Protein AF-A0A7S2AEY4-F1 (afdb_monomer_lite)

Organism: NCBI:txid327968

Radius of gyration: 19.95 Å; chains: 1; bounding box: 55×38×43 Å

Secondary structure (DSSP, 8-state):
------PPPGGGGGG-TT----------EEEEEGGGTSEEEEPEE-SSSTT-EE---PPPTTSEEEEEEEETT-GGGEEE-SSTTB--TTPPPEEEES--TT--EEEE----

pLDDT: mean 87.14, std 14.99, range [47.28, 98.44]

Foldseek 3Di:
DDDDDDDDPPVVVPPDPPPPPPPVPQKWKWKAKVQVVRATDTWDDPDPPRDDTDDDDFQDPVQKMWIWMAINRDLQQIWAFPDAADADPPGDIDGRGNPCVNGTHMDGHDGD

Structure (mmCIF, N/CA/C/O backbone):
data_AF-A0A7S2AEY4-F1
#
_entry.id   AF-A0A7S2AEY4-F1
#
loop_
_atom_site.group_PDB
_atom_site.id
_atom_site.type_symbol
_atom_site.label_atom_id
_atom_site.label_alt_id
_atom_site.label_comp_id
_atom_site.label_asym_id
_atom_site.label_entity_id
_atom_site.label_seq_id
_atom_site.pdbx_PDB_ins_code
_atom_site.Cartn_x
_atom_site.Cartn_y
_atom_site.Cartn_z
_atom_site.occupancy
_atom_site.B_iso_or_equiv
_atom_site.auth_seq_id
_atom_site.auth_comp_id
_atom_site.auth_asym_id
_atom_site.auth_atom_id
_atom_site.pdbx_PDB_model_num
ATOM 1 N N . LYS A 1 1 ? -34.995 -26.195 7.975 1.00 47.28 1 LYS A N 1
ATOM 2 C CA . LYS A 1 1 ? -34.708 -25.275 9.106 1.00 47.28 1 LYS A CA 1
ATOM 3 C C . LYS A 1 1 ? -35.089 -23.868 8.669 1.00 47.28 1 LYS A C 1
ATOM 5 O O . LYS A 1 1 ? -34.615 -23.448 7.625 1.00 47.28 1 LYS A O 1
ATOM 10 N N . LYS A 1 2 ? -35.985 -23.193 9.393 1.00 58.78 2 LYS A N 1
ATOM 11 C CA . LYS A 1 2 ? -36.442 -21.831 9.084 1.00 58.78 2 LYS A CA 1
ATOM 12 C C . LYS A 1 2 ? -35.867 -20.916 10.160 1.00 58.78 2 LYS A C 1
ATOM 14 O O . LYS A 1 2 ? -36.142 -21.141 11.332 1.00 58.78 2 LYS A O 1
ATOM 19 N N . VAL A 1 3 ? -35.019 -19.970 9.772 1.00 74.00 3 VAL A N 1
ATOM 20 C CA . VAL A 1 3 ? -34.509 -18.939 10.683 1.00 74.00 3 VAL A CA 1
ATOM 21 C C . VAL A 1 3 ? -35.460 -17.753 10.583 1.00 74.00 3 VAL A C 1
ATOM 23 O O . VAL A 1 3 ? -35.776 -17.311 9.480 1.00 74.00 3 VAL A O 1
ATOM 26 N N . SER A 1 4 ? -35.950 -17.275 11.721 1.00 75.69 4 SER A N 1
ATOM 27 C CA . SER A 1 4 ? -36.770 -16.070 11.818 1.00 75.69 4 SER A CA 1
ATOM 28 C C . SER A 1 4 ? -36.120 -15.116 12.799 1.00 75.69 4 SER A C 1
ATOM 30 O O . SER A 1 4 ? -35.805 -15.503 13.922 1.00 75.69 4 SER A O 1
ATOM 32 N N . TRP A 1 5 ? -35.956 -13.875 12.368 1.00 80.81 5 TRP A N 1
ATOM 33 C CA . TRP A 1 5 ? -35.456 -12.790 13.195 1.00 80.81 5 TRP A CA 1
ATOM 34 C C . TRP A 1 5 ? -36.641 -11.939 13.650 1.00 80.81 5 TRP A C 1
ATOM 36 O O . TRP A 1 5 ? -37.569 -11.711 12.872 1.00 80.81 5 TRP A O 1
ATOM 46 N N . ARG A 1 6 ? -36.614 -11.474 14.900 1.00 80.88 6 ARG A N 1
ATOM 47 C CA . ARG A 1 6 ? -37.535 -10.455 15.415 1.00 80.88 6 ARG A CA 1
ATOM 48 C C . ARG A 1 6 ? -36.728 -9.388 16.160 1.00 80.88 6 ARG A C 1
ATOM 50 O O . ARG A 1 6 ? -35.723 -9.754 16.771 1.00 80.88 6 ARG A O 1
ATOM 57 N N . PRO A 1 7 ? -37.141 -8.112 16.126 1.00 74.12 7 PRO A N 1
ATOM 58 C CA . PRO A 1 7 ? -36.556 -7.087 16.980 1.00 74.12 7 PRO A CA 1
ATOM 59 C C . PRO A 1 7 ? -36.708 -7.490 18.446 1.00 74.12 7 PRO A C 1
ATOM 61 O O . PRO A 1 7 ? -37.776 -7.958 18.851 1.00 74.12 7 PRO A O 1
ATOM 64 N N . LEU A 1 8 ? -35.640 -7.340 19.221 1.00 74.88 8 LEU A N 1
ATOM 65 C CA . LEU A 1 8 ? -35.688 -7.590 20.653 1.00 74.88 8 LEU A CA 1
ATOM 66 C C . LEU A 1 8 ? -36.403 -6.408 21.343 1.00 74.88 8 LEU A C 1
ATOM 68 O O . LEU A 1 8 ? -36.080 -5.262 21.012 1.00 74.88 8 LEU A O 1
ATOM 72 N N . PRO A 1 9 ? -37.372 -6.639 22.248 1.00 77.25 9 PRO A N 1
ATOM 73 C CA . PRO A 1 9 ? -37.984 -5.568 23.033 1.00 77.25 9 PRO A CA 1
ATOM 74 C C . PRO A 1 9 ? -36.923 -4.807 23.831 1.00 77.25 9 PRO A C 1
ATOM 76 O O . PRO A 1 9 ? -36.021 -5.429 24.386 1.00 77.25 9 PRO A O 1
ATOM 79 N N . ALA A 1 10 ? -37.040 -3.478 23.899 1.00 65.50 10 ALA A N 1
ATOM 80 C CA . ALA A 1 10 ? -36.062 -2.607 24.560 1.00 65.50 10 ALA A CA 1
ATOM 81 C C . ALA A 1 10 ? -35.803 -2.994 26.030 1.00 65.50 10 ALA A C 1
ATOM 83 O O . ALA A 1 10 ? -34.679 -2.874 26.509 1.00 65.50 10 ALA A O 1
ATOM 84 N N . ASP A 1 11 ? -36.823 -3.530 26.697 1.00 67.38 11 ASP A N 1
ATOM 85 C CA . ASP A 1 11 ? -36.796 -3.881 28.118 1.00 67.38 11 ASP A CA 1
ATOM 86 C C . ASP A 1 11 ? -36.069 -5.213 28.397 1.00 67.38 11 ASP A C 1
ATOM 88 O O . ASP A 1 11 ? -35.735 -5.509 29.539 1.00 67.38 11 ASP A O 1
ATOM 92 N N . GLU A 1 12 ? -35.788 -6.012 27.359 1.00 61.97 12 GLU A N 1
ATOM 93 C CA . GLU A 1 12 ? -34.982 -7.241 27.450 1.00 61.97 12 GLU A CA 1
ATOM 94 C C . GLU A 1 12 ? -33.495 -6.981 27.133 1.00 61.97 12 GLU A C 1
ATOM 96 O O . GLU A 1 12 ? -32.673 -7.885 27.235 1.00 61.97 12 GLU A O 1
ATOM 101 N N . VAL A 1 13 ? -33.119 -5.755 26.742 1.00 56.69 13 VAL A N 1
ATOM 102 C CA . VAL A 1 13 ? -31.764 -5.422 26.252 1.00 56.69 13 VAL A CA 1
ATOM 103 C C . VAL A 1 13 ? -30.735 -5.306 27.385 1.00 56.69 13 VAL A C 1
ATOM 105 O O . VAL A 1 13 ? -29.537 -5.458 27.138 1.00 56.69 13 VAL A O 1
ATOM 108 N N . ASP A 1 14 ? -31.169 -5.047 28.619 1.00 58.28 14 ASP A N 1
ATOM 109 C CA . ASP A 1 14 ? -30.261 -4.771 29.740 1.00 58.28 14 ASP A CA 1
ATOM 110 C C . ASP A 1 14 ? -29.742 -6.023 30.470 1.00 58.28 14 ASP A C 1
ATOM 112 O O . ASP A 1 14 ? -28.782 -5.908 31.228 1.00 58.28 14 ASP A O 1
ATOM 116 N N . ASP A 1 15 ? -30.290 -7.214 30.196 1.00 59.28 15 ASP A N 1
ATOM 117 C CA . ASP A 1 15 ? -29.902 -8.476 30.859 1.00 59.28 15 ASP A CA 1
ATOM 118 C C . ASP A 1 15 ? -28.944 -9.344 30.013 1.00 59.28 15 ASP A C 1
ATOM 120 O O . ASP A 1 15 ? -28.738 -10.528 30.277 1.00 59.28 15 ASP A O 1
ATOM 124 N N . PHE A 1 16 ? -28.337 -8.765 28.967 1.00 58.44 16 PHE A N 1
ATOM 125 C CA . PHE A 1 16 ? -27.293 -9.428 28.182 1.00 58.44 16 PHE A CA 1
ATOM 126 C C . PHE A 1 16 ? -25.909 -9.130 28.781 1.00 58.44 16 PHE A C 1
ATOM 128 O O . PHE A 1 16 ? -25.386 -8.030 28.572 1.00 58.44 16 PHE A O 1
ATOM 135 N N . PRO A 1 17 ? -25.261 -10.097 29.465 1.00 55.25 17 PRO A N 1
ATOM 136 C CA . PRO A 1 17 ? -23.903 -9.922 29.992 1.00 55.25 17 PRO A CA 1
ATOM 137 C C . PRO A 1 17 ? -22.868 -9.699 28.877 1.00 55.25 17 PRO A C 1
ATOM 139 O O . PRO A 1 17 ? -21.825 -9.101 29.120 1.00 55.25 17 PRO A O 1
ATOM 142 N N . ASP A 1 18 ? -23.205 -10.098 27.646 1.00 53.66 18 ASP A N 1
ATOM 143 C CA . ASP A 1 18 ? -22.430 -9.880 26.425 1.00 53.66 18 ASP A CA 1
ATOM 144 C C . ASP A 1 18 ? -22.943 -8.676 25.624 1.00 53.66 18 ASP A C 1
ATOM 146 O O . ASP A 1 18 ? -22.944 -8.684 24.387 1.00 53.66 18 ASP A O 1
ATOM 150 N N . ARG A 1 19 ? -23.329 -7.577 26.290 1.00 52.91 19 ARG A N 1
ATOM 151 C CA . ARG A 1 19 ? -23.044 -6.277 25.677 1.00 52.91 19 ARG A CA 1
ATOM 152 C C . ARG A 1 19 ? -21.534 -6.274 25.484 1.00 52.91 19 ARG A C 1
ATOM 154 O O . ARG A 1 19 ? -20.791 -5.900 26.386 1.00 52.91 19 ARG A O 1
ATOM 161 N N . ILE A 1 20 ? -21.087 -6.712 24.303 1.00 56.50 20 ILE A N 1
ATOM 162 C CA . ILE A 1 20 ? -19.822 -6.288 23.733 1.00 56.50 20 ILE A CA 1
ATOM 163 C C . ILE A 1 20 ? -19.955 -4.777 23.807 1.00 56.50 20 ILE A C 1
ATOM 165 O O . ILE A 1 20 ? -20.623 -4.162 22.972 1.00 56.50 20 ILE A O 1
ATOM 169 N N . GLN A 1 21 ? -19.427 -4.181 24.885 1.00 52.62 21 GLN A N 1
ATOM 170 C CA . GLN A 1 21 ? -19.043 -2.789 24.877 1.00 52.62 21 GLN A CA 1
ATOM 171 C C . GLN A 1 21 ? -18.344 -2.691 23.546 1.00 52.62 21 GLN A C 1
ATOM 173 O O . GLN A 1 21 ? -17.389 -3.439 23.323 1.00 52.62 21 GLN A O 1
ATOM 178 N N . ALA A 1 22 ? -18.903 -1.906 22.629 1.00 51.75 22 ALA A N 1
ATOM 179 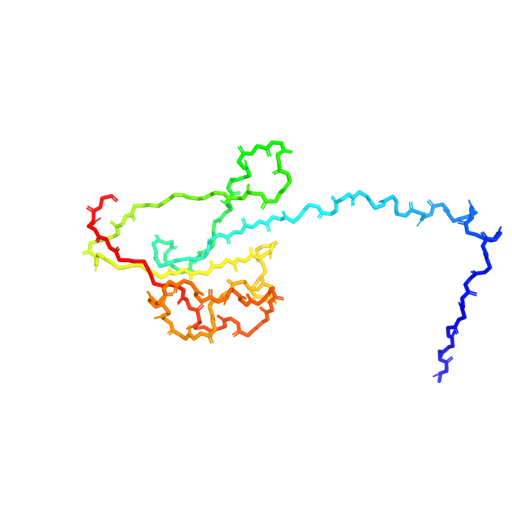C CA . ALA A 1 22 ? -18.223 -1.571 21.404 1.00 51.75 22 ALA A CA 1
ATOM 180 C C . ALA A 1 22 ? -16.994 -0.774 21.848 1.00 51.75 22 ALA A C 1
ATOM 182 O O . ALA A 1 22 ? -16.967 0.451 21.781 1.00 51.75 22 ALA A O 1
ATOM 183 N N . SER A 1 23 ? -16.004 -1.478 22.406 1.00 55.84 23 SER A N 1
ATOM 184 C CA . SER A 1 23 ? -14.627 -1.088 22.371 1.00 55.84 23 SER A CA 1
ATOM 185 C C . SER A 1 23 ? -14.443 -0.738 20.917 1.00 55.84 23 SER A C 1
ATOM 187 O O . SER A 1 23 ? -14.828 -1.489 20.017 1.00 55.84 23 SER A O 1
ATOM 189 N N . GLU A 1 24 ? -14.054 0.503 20.685 1.00 62.16 24 GLU A N 1
ATOM 190 C CA . GLU A 1 24 ? -13.849 0.968 19.332 1.00 62.16 24 GLU A CA 1
ATOM 191 C C . GLU A 1 24 ? -12.843 0.005 18.711 1.00 62.16 24 GLU A C 1
ATOM 193 O O . GLU A 1 24 ? -11.686 -0.040 19.131 1.00 62.16 24 GLU A O 1
ATOM 198 N N . PHE A 1 25 ? -13.319 -0.851 17.805 1.00 71.12 25 PHE A N 1
ATO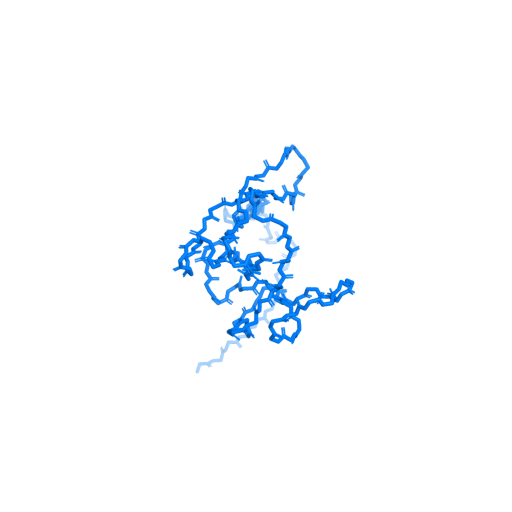M 199 C CA . PHE A 1 25 ? -12.484 -1.859 17.182 1.00 71.12 25 PHE A CA 1
ATOM 200 C C . PHE A 1 25 ? -11.440 -1.105 16.363 1.00 71.12 25 PHE A C 1
ATOM 202 O O . PHE A 1 25 ? -11.726 -0.553 15.300 1.00 71.12 25 PHE A O 1
ATOM 209 N N . ALA A 1 26 ? -10.239 -1.002 16.923 1.00 81.56 26 ALA A N 1
ATOM 210 C CA . ALA A 1 26 ? -9.119 -0.347 16.286 1.00 81.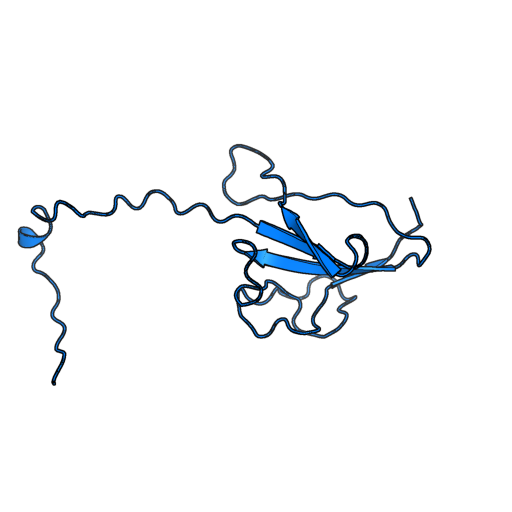56 26 ALA A CA 1
ATOM 211 C C . ALA A 1 26 ? -8.484 -1.344 15.320 1.00 81.56 26 ALA A C 1
ATOM 213 O O . ALA A 1 26 ? -7.902 -2.343 15.736 1.00 81.56 26 ALA A O 1
ATOM 214 N N . HIS A 1 27 ? -8.612 -1.064 14.028 1.00 90.12 27 HIS A N 1
ATOM 215 C CA . HIS A 1 27 ? -7.934 -1.836 12.997 1.00 90.12 27 HIS A CA 1
ATOM 216 C C . HIS A 1 27 ? -6.447 -1.483 12.939 1.00 90.12 27 HIS A C 1
ATOM 218 O O . HIS A 1 27 ? -6.051 -0.344 13.214 1.00 90.12 27 HIS A O 1
ATOM 224 N N . SER A 1 28 ? -5.615 -2.434 12.526 1.00 93.06 28 SER A N 1
ATOM 225 C CA . SER A 1 28 ? -4.259 -2.122 12.080 1.00 93.06 28 SER A CA 1
ATOM 226 C C . SER A 1 28 ? -4.260 -1.872 10.574 1.00 93.06 28 SER A C 1
ATOM 228 O O . SER A 1 28 ? -5.083 -2.402 9.828 1.00 93.06 28 SER A O 1
ATOM 230 N N . TYR A 1 29 ? -3.340 -1.034 10.109 1.00 96.56 29 TYR A N 1
ATOM 231 C CA . TYR A 1 29 ? -3.132 -0.813 8.683 1.00 96.56 29 TYR A CA 1
ATOM 232 C C . TYR A 1 29 ? -1.687 -1.107 8.343 1.00 96.56 29 TYR A C 1
ATOM 234 O O . TYR A 1 29 ? -0.771 -0.729 9.072 1.00 96.56 29 TYR A O 1
ATOM 242 N N . HIS A 1 30 ? -1.502 -1.814 7.239 1.00 98.25 30 HIS A N 1
ATOM 243 C CA . HIS A 1 30 ? -0.208 -2.214 6.727 1.00 98.25 30 HIS A CA 1
ATOM 244 C C . HIS A 1 30 ? -0.020 -1.635 5.328 1.00 98.25 30 HIS A C 1
ATOM 246 O O . HIS A 1 30 ? -0.969 -1.548 4.547 1.00 98.25 30 HIS A O 1
ATOM 252 N N . VAL A 1 31 ? 1.212 -1.262 4.994 1.00 98.31 31 VAL A N 1
ATOM 253 C CA . VAL A 1 31 ? 1.590 -0.908 3.625 1.00 98.31 31 VAL A CA 1
ATOM 254 C C . VAL A 1 31 ? 2.177 -2.133 2.945 1.00 98.31 31 VAL A C 1
ATOM 256 O O . VAL A 1 31 ? 3.060 -2.778 3.496 1.00 98.31 31 VAL A O 1
ATOM 259 N N . TYR A 1 32 ? 1.680 -2.456 1.757 1.00 98.25 32 TYR A N 1
ATOM 260 C CA . TYR A 1 32 ? 2.213 -3.493 0.882 1.00 98.25 32 TYR A CA 1
ATOM 261 C C . TYR A 1 32 ? 2.849 -2.812 -0.322 1.00 98.25 32 TYR A C 1
ATOM 263 O O . TYR A 1 32 ? 2.172 -2.034 -0.997 1.00 98.25 32 TYR A O 1
ATOM 271 N N . GLY A 1 33 ? 4.118 -3.089 -0.618 1.00 97.56 33 GLY A N 1
ATOM 272 C CA . GLY A 1 33 ? 4.813 -2.365 -1.681 1.00 97.56 33 GLY A CA 1
ATOM 273 C C . GLY A 1 33 ? 6.023 -3.073 -2.274 1.00 97.56 33 GLY A C 1
ATOM 274 O O . GLY A 1 33 ? 6.553 -4.037 -1.717 1.00 97.56 33 GLY A O 1
ATOM 275 N N . SER A 1 34 ? 6.470 -2.581 -3.428 1.00 97.38 34 SER A N 1
ATOM 276 C CA . SER A 1 34 ? 7.609 -3.148 -4.162 1.00 97.38 34 SER A CA 1
ATOM 277 C C . SER A 1 34 ? 8.940 -3.001 -3.420 1.00 97.38 34 SER A C 1
ATOM 279 O O . SER A 1 34 ? 9.748 -3.929 -3.468 1.00 97.38 34 SER A O 1
ATOM 281 N N . TRP A 1 35 ? 9.135 -1.933 -2.637 1.00 96.19 35 TRP A N 1
ATOM 282 C CA . TRP A 1 35 ? 10.337 -1.748 -1.805 1.00 96.19 35 TRP A CA 1
ATOM 283 C C . TRP A 1 35 ? 10.451 -2.767 -0.661 1.00 96.19 35 TRP A C 1
ATOM 285 O O . TRP A 1 35 ? 11.530 -2.958 -0.107 1.00 96.19 35 TRP A O 1
AT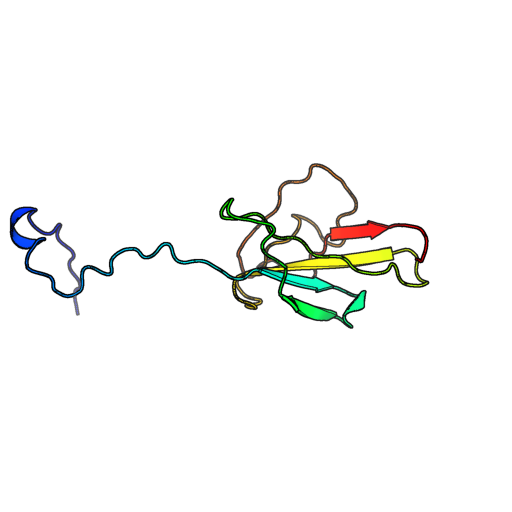OM 295 N N . LEU A 1 36 ? 9.355 -3.457 -0.330 1.00 95.12 36 LEU A N 1
ATOM 296 C CA . LEU A 1 36 ? 9.320 -4.552 0.644 1.00 95.12 36 LEU A CA 1
ATOM 297 C C . LEU A 1 36 ? 9.469 -5.927 -0.020 1.00 95.12 36 LEU A C 1
ATOM 299 O O . LEU A 1 36 ? 9.312 -6.954 0.640 1.00 95.12 36 LEU A O 1
ATOM 303 N N . GLY A 1 37 ? 9.744 -5.968 -1.328 1.00 95.94 37 GLY A N 1
ATOM 304 C CA . GLY A 1 37 ? 9.729 -7.202 -2.105 1.00 95.94 37 GLY A CA 1
ATOM 305 C C . GLY A 1 37 ? 8.333 -7.815 -2.171 1.00 95.94 37 GLY A C 1
ATOM 306 O O . GLY A 1 37 ? 8.211 -9.029 -2.036 1.00 95.94 37 GLY A O 1
ATOM 307 N N . TYR A 1 38 ? 7.298 -6.978 -2.334 1.00 96.06 38 TYR A N 1
ATOM 308 C CA . TYR A 1 38 ? 5.894 -7.405 -2.371 1.00 96.06 38 TYR A CA 1
ATOM 309 C C . TYR A 1 38 ? 5.455 -8.114 -1.079 1.00 96.06 38 TYR A C 1
ATOM 311 O O . TYR A 1 38 ? 4.770 -9.131 -1.095 1.00 96.06 38 TYR A O 1
ATOM 319 N N . ARG A 1 39 ? 5.874 -7.553 0.059 1.00 96.69 39 ARG A N 1
ATOM 320 C CA . ARG A 1 39 ? 5.409 -7.908 1.406 1.00 96.69 39 ARG A CA 1
ATOM 321 C C . ARG A 1 39 ? 4.751 -6.702 2.065 1.00 96.69 39 ARG A C 1
ATOM 323 O O . ARG A 1 39 ? 4.825 -5.589 1.539 1.00 96.69 39 ARG A O 1
ATOM 330 N N . SER A 1 40 ? 4.115 -6.931 3.208 1.00 97.19 40 SER A N 1
ATOM 331 C CA . SER A 1 40 ? 3.461 -5.903 4.009 1.00 97.19 40 SER A CA 1
ATOM 332 C C . SER A 1 40 ? 4.222 -5.583 5.299 1.00 97.19 40 SER A C 1
ATOM 334 O O . SER A 1 40 ? 4.806 -6.464 5.928 1.00 97.19 40 SER A O 1
ATOM 336 N N . GLU A 1 41 ? 4.170 -4.322 5.722 1.00 97.94 41 GLU A N 1
ATOM 337 C CA . GLU A 1 41 ? 4.697 -3.849 7.009 1.00 97.94 41 GLU A CA 1
ATOM 338 C C . GLU A 1 41 ? 3.673 -2.955 7.726 1.00 97.94 41 GLU A C 1
ATOM 340 O O . GLU A 1 41 ? 2.920 -2.237 7.060 1.00 97.94 41 GLU A O 1
ATOM 345 N N . PRO A 1 42 ? 3.620 -2.982 9.071 1.00 97.44 42 PRO A N 1
ATOM 346 C CA . PRO A 1 42 ? 2.674 -2.182 9.842 1.00 97.44 42 PRO A CA 1
ATOM 347 C C . PRO A 1 42 ? 2.944 -0.678 9.690 1.00 97.44 42 PRO A C 1
ATOM 349 O O . PRO A 1 42 ? 4.088 -0.226 9.704 1.00 97.44 42 PRO A O 1
ATOM 352 N N . MET A 1 43 ? 1.878 0.113 9.580 1.00 96.88 43 MET A N 1
ATOM 353 C CA . MET A 1 43 ? 1.943 1.575 9.564 1.00 96.88 43 MET A CA 1
ATOM 354 C C . MET A 1 43 ? 1.873 2.143 10.985 1.00 96.88 43 MET A C 1
ATOM 356 O O . MET A 1 43 ? 1.210 1.599 11.867 1.00 96.88 43 MET A O 1
ATOM 360 N N . GLN A 1 44 ? 2.518 3.286 11.200 1.00 94.62 44 GLN A N 1
ATOM 361 C CA . GLN A 1 44 ? 2.528 3.984 12.479 1.00 94.62 44 GLN A CA 1
ATOM 362 C C . GLN A 1 44 ? 1.269 4.846 12.639 1.00 94.62 44 GLN A C 1
ATOM 364 O O . GLN A 1 44 ? 1.021 5.730 11.822 1.00 94.62 44 GLN A O 1
ATOM 369 N N . LEU A 1 45 ? 0.506 4.649 13.714 1.00 91.69 45 LEU A N 1
ATOM 370 C CA . LEU A 1 45 ? -0.562 5.572 14.112 1.00 91.69 45 LEU A CA 1
ATOM 371 C C . LEU A 1 45 ? 0.066 6.897 14.593 1.00 91.69 45 LEU A C 1
ATOM 373 O O . LEU A 1 45 ? 0.927 6.878 15.474 1.00 91.69 45 LEU A O 1
ATOM 377 N N . LEU A 1 46 ? -0.302 8.033 13.987 1.00 84.00 46 LEU A N 1
ATOM 378 C CA . LEU A 1 46 ? 0.470 9.278 14.120 1.00 84.00 46 LEU A CA 1
ATOM 379 C C . LEU A 1 46 ? 0.238 10.037 15.441 1.00 84.00 46 LEU A C 1
ATOM 381 O O . LEU A 1 46 ? 1.149 10.737 15.873 1.00 84.00 46 LEU A O 1
ATOM 385 N N . SER A 1 47 ? -0.920 9.914 16.099 1.00 70.00 47 SER A N 1
ATOM 386 C CA . SER A 1 47 ? -1.198 10.496 17.428 1.00 70.00 47 SER A CA 1
ATOM 387 C C . SER A 1 47 ? -2.607 10.109 17.920 1.00 70.00 47 SER A C 1
ATOM 389 O O . SER A 1 47 ? -3.264 9.252 17.337 1.00 70.00 47 SER A O 1
ATOM 391 N N . SER A 1 48 ? -3.074 10.760 18.993 1.00 60.97 48 SER A N 1
ATOM 392 C CA . SER A 1 48 ? -4.399 10.645 19.625 1.00 60.97 48 SER A CA 1
ATOM 393 C C . SER A 1 48 ? -5.611 10.871 18.706 1.00 60.97 48 SER A C 1
ATOM 395 O O . SER A 1 48 ? -6.740 10.623 19.129 1.00 60.97 48 SER A O 1
ATOM 397 N N . GLU A 1 49 ? -5.411 11.346 17.474 1.00 60.34 49 GLU A N 1
ATOM 398 C CA . GLU A 1 49 ? -6.459 11.384 16.454 1.00 60.34 49 GLU A CA 1
ATOM 399 C C . GLU A 1 49 ? -6.641 9.988 15.847 1.00 60.34 49 GLU A C 1
ATOM 401 O O . GLU A 1 49 ? -5.798 9.472 15.107 1.00 60.34 49 GLU A O 1
ATOM 406 N N . LYS A 1 50 ? -7.765 9.354 16.189 1.00 73.88 50 LYS A N 1
ATOM 407 C CA . LYS A 1 50 ? -8.124 8.028 15.684 1.00 73.88 50 LYS A CA 1
ATOM 408 C C . LYS A 1 50 ? -8.150 8.035 14.156 1.00 73.88 50 LYS A C 1
ATOM 410 O O . LYS A 1 50 ? -8.836 8.847 13.544 1.00 73.88 50 LYS A O 1
ATOM 415 N N . GLY A 1 51 ? -7.447 7.078 13.554 1.00 81.19 51 GLY A N 1
ATOM 416 C CA . GLY A 1 51 ? -7.565 6.775 12.128 1.00 81.19 51 GLY A CA 1
ATOM 417 C C . GLY A 1 51 ? -6.484 7.360 11.214 1.00 81.19 51 GLY A C 1
ATOM 418 O O . GLY A 1 51 ? -6.541 7.097 10.015 1.00 81.19 51 GLY A O 1
ATOM 419 N N . ILE A 1 52 ? -5.493 8.103 11.726 1.00 90.69 52 ILE A N 1
ATOM 420 C CA . ILE A 1 52 ? -4.390 8.627 10.899 1.00 90.69 52 ILE A CA 1
ATOM 421 C C . ILE A 1 52 ? -3.150 7.738 11.018 1.00 90.69 52 ILE A C 1
ATOM 423 O O . ILE A 1 52 ? -2.463 7.731 12.040 1.00 90.69 52 ILE A O 1
ATOM 427 N N . TYR A 1 53 ? -2.822 7.040 9.931 1.00 93.75 53 TYR A N 1
ATOM 428 C CA . TYR A 1 53 ? -1.652 6.167 9.830 1.00 93.75 53 TYR A CA 1
ATOM 429 C C . TYR A 1 53 ? -0.600 6.768 8.898 1.00 93.75 53 TYR A C 1
ATOM 431 O O . TYR A 1 53 ? -0.918 7.398 7.889 1.00 93.75 53 TYR A O 1
ATOM 439 N N . LYS A 1 54 ? 0.672 6.540 9.217 1.00 94.56 54 LYS A N 1
ATOM 440 C CA . LYS A 1 54 ? 1.831 7.026 8.472 1.00 94.56 54 LYS A CA 1
ATOM 441 C C . LYS A 1 54 ? 2.825 5.899 8.230 1.00 94.56 54 LYS A C 1
ATOM 443 O O . LYS A 1 54 ? 3.040 5.036 9.073 1.00 94.56 54 LYS A O 1
ATOM 448 N N . THR A 1 55 ? 3.477 5.949 7.079 1.00 95.88 55 THR A N 1
ATOM 449 C CA . THR A 1 55 ? 4.663 5.151 6.770 1.00 95.88 55 THR A CA 1
ATOM 450 C C . THR A 1 55 ? 5.652 6.009 5.987 1.00 95.88 55 THR A C 1
ATOM 452 O O . THR A 1 55 ? 5.278 7.037 5.417 1.00 95.88 55 THR A O 1
ATOM 455 N N . SER A 1 56 ? 6.918 5.610 5.980 1.00 95.38 56 SER A N 1
ATOM 456 C CA . SER A 1 56 ? 7.958 6.205 5.147 1.00 95.38 56 SER A CA 1
ATOM 457 C C . SER A 1 56 ? 8.845 5.106 4.593 1.00 95.38 56 SER A C 1
ATOM 459 O O . SER A 1 56 ? 9.192 4.176 5.314 1.00 95.38 56 SER A O 1
ATOM 461 N N . PHE A 1 57 ? 9.258 5.253 3.343 1.00 95.25 57 PHE A N 1
ATOM 462 C CA . PHE A 1 57 ? 10.172 4.337 2.677 1.00 95.25 57 PHE A CA 1
ATOM 463 C C . PHE A 1 57 ? 11.193 5.142 1.871 1.00 95.25 57 PHE A C 1
ATOM 465 O O . PHE A 1 57 ? 10.989 6.332 1.618 1.00 95.25 57 PHE A O 1
ATOM 472 N N . ARG A 1 58 ? 12.295 4.494 1.488 1.00 94.69 58 ARG A N 1
ATOM 473 C CA . ARG A 1 58 ? 13.294 5.072 0.583 1.00 94.69 58 ARG A CA 1
ATOM 474 C C . ARG A 1 58 ? 12.988 4.684 -0.849 1.00 94.69 58 ARG A C 1
ATOM 476 O O . ARG A 1 58 ? 12.689 3.523 -1.118 1.00 94.69 58 ARG A O 1
ATOM 483 N N . MET A 1 59 ? 13.102 5.641 -1.758 1.00 95.94 59 MET A N 1
ATOM 484 C CA . MET A 1 59 ? 12.864 5.392 -3.174 1.00 95.94 59 MET A CA 1
ATOM 485 C C . MET A 1 59 ? 13.989 4.520 -3.745 1.00 95.94 59 MET A C 1
ATOM 487 O O . MET A 1 59 ? 15.167 4.871 -3.628 1.00 95.94 59 MET A O 1
ATOM 491 N N . GLY A 1 60 ? 13.633 3.397 -4.376 1.00 92.69 60 GLY A N 1
ATOM 492 C CA . GLY A 1 60 ? 14.591 2.513 -5.032 1.00 92.69 60 GLY A CA 1
ATOM 493 C C . GLY A 1 60 ? 15.242 3.140 -6.269 1.00 92.69 60 GLY A C 1
ATOM 494 O O . GLY A 1 60 ? 14.816 4.174 -6.787 1.00 92.69 60 GLY A O 1
ATOM 495 N N . THR A 1 61 ? 16.271 2.476 -6.802 1.00 93.75 61 THR A N 1
ATOM 496 C CA . THR A 1 61 ? 17.022 2.935 -7.991 1.00 93.75 61 THR A CA 1
ATOM 497 C C . THR A 1 61 ? 16.179 3.002 -9.265 1.00 93.75 61 THR A C 1
ATOM 499 O O . THR A 1 61 ? 16.541 3.710 -10.203 1.00 93.75 61 THR A O 1
ATOM 502 N N . ALA A 1 62 ? 15.034 2.313 -9.294 1.00 92.94 62 ALA A N 1
ATOM 503 C CA . ALA A 1 62 ? 14.066 2.381 -10.383 1.00 92.94 62 ALA A CA 1
ATOM 504 C C . ALA A 1 62 ? 13.317 3.728 -10.450 1.00 92.94 62 ALA A C 1
ATOM 506 O O . ALA A 1 62 ? 12.588 3.955 -11.416 1.00 92.94 62 ALA A O 1
ATOM 507 N N . ASN A 1 63 ? 13.478 4.614 -9.450 1.00 94.06 63 ASN A N 1
ATOM 508 C CA . ASN A 1 63 ? 12.788 5.911 -9.341 1.00 94.06 63 ASN A CA 1
ATOM 509 C C . ASN A 1 63 ? 11.251 5.800 -9.377 1.00 94.06 63 ASN A C 1
ATOM 511 O O . ASN A 1 63 ? 10.542 6.773 -9.655 1.00 94.06 63 ASN A O 1
ATOM 515 N N . LYS A 1 64 ? 10.741 4.591 -9.137 1.00 96.25 64 LYS A N 1
ATOM 516 C CA . LYS A 1 64 ? 9.341 4.220 -9.254 1.00 96.25 64 LYS A CA 1
ATOM 517 C C . LYS A 1 64 ? 9.072 3.037 -8.341 1.00 96.25 64 LYS A C 1
ATOM 519 O O . LYS A 1 64 ? 9.707 1.997 -8.478 1.00 96.25 64 LYS A O 1
ATOM 524 N N . GLU A 1 65 ? 8.081 3.185 -7.481 1.00 97.56 65 GLU A N 1
ATOM 525 C CA . GLU A 1 65 ? 7.596 2.130 -6.604 1.00 97.56 65 GLU A CA 1
ATOM 526 C C . GLU A 1 65 ? 6.074 2.016 -6.716 1.00 97.56 65 GLU A C 1
ATOM 528 O O . GLU A 1 65 ? 5.382 2.927 -7.187 1.00 97.56 65 GLU A O 1
ATOM 533 N N . VAL A 1 66 ? 5.546 0.873 -6.295 1.00 97.75 66 VAL A N 1
ATOM 534 C CA . VAL A 1 66 ? 4.115 0.583 -6.296 1.00 97.75 66 VAL A CA 1
ATOM 535 C C . VAL A 1 66 ? 3.663 0.141 -4.918 1.00 97.75 66 VAL A C 1
ATOM 537 O O . VAL A 1 66 ? 4.412 -0.533 -4.211 1.00 97.75 66 VAL A O 1
ATOM 540 N N . PHE A 1 67 ? 2.441 0.512 -4.532 1.00 98.19 67 PHE A N 1
ATOM 541 C CA . PHE A 1 67 ? 1.893 0.126 -3.235 1.00 98.19 67 PHE A CA 1
ATOM 542 C C . PHE A 1 67 ? 0.370 0.026 -3.194 1.00 98.19 67 PHE A C 1
ATOM 544 O O . PHE A 1 67 ? -0.341 0.564 -4.044 1.00 98.19 67 PHE A O 1
ATOM 551 N N . ARG A 1 68 ? -0.114 -0.666 -2.164 1.00 98.19 68 ARG A N 1
ATOM 552 C CA . ARG A 1 68 ? -1.506 -0.729 -1.702 1.00 98.19 68 ARG A CA 1
ATOM 553 C C . ARG A 1 68 ? -1.507 -0.838 -0.173 1.00 98.19 68 ARG A C 1
ATOM 555 O O . ARG A 1 68 ? -0.450 -1.058 0.420 1.00 98.19 68 ARG A O 1
ATOM 562 N N . PHE A 1 69 ? -2.660 -0.686 0.469 1.00 98.31 69 PHE A N 1
ATOM 563 C CA . PHE A 1 69 ? -2.769 -0.875 1.919 1.00 98.31 69 PHE A CA 1
ATOM 564 C C . PHE A 1 69 ? -3.607 -2.102 2.243 1.00 98.31 69 PHE A C 1
ATOM 566 O O . PHE A 1 69 ? -4.529 -2.430 1.501 1.00 98.31 69 PHE A O 1
ATOM 573 N N . LEU A 1 70 ? -3.305 -2.754 3.359 1.00 98.19 70 LEU A N 1
ATOM 574 C CA . LEU A 1 70 ? -4.068 -3.884 3.882 1.00 98.19 70 LEU A CA 1
ATOM 575 C C . LEU A 1 70 ? -4.600 -3.518 5.265 1.00 98.19 70 LEU A C 1
ATOM 577 O O . LEU A 1 70 ? -3.830 -3.060 6.115 1.00 98.19 70 LEU A O 1
ATOM 581 N N . ARG A 1 71 ? -5.897 -3.725 5.493 1.00 96.69 71 ARG A N 1
ATOM 582 C CA . ARG A 1 71 ? -6.476 -3.659 6.837 1.00 96.69 71 ARG A CA 1
ATOM 583 C C . ARG A 1 71 ? -6.220 -4.985 7.546 1.00 96.69 71 ARG A C 1
ATOM 585 O O . ARG A 1 71 ? -6.377 -6.036 6.936 1.00 96.69 71 ARG A O 1
ATOM 592 N N . ASP A 1 72 ? -5.782 -4.931 8.798 1.00 96.12 72 ASP A N 1
ATOM 593 C CA . ASP A 1 72 ? -5.499 -6.095 9.648 1.00 96.12 72 ASP A CA 1
ATOM 594 C C . ASP A 1 72 ? -4.530 -7.117 9.018 1.00 96.12 72 ASP A C 1
ATOM 596 O O . ASP A 1 72 ? -4.559 -8.304 9.334 1.00 96.12 72 ASP A O 1
ATOM 600 N N . ASN A 1 73 ? -3.649 -6.644 8.123 1.00 97.06 73 ASN A N 1
ATOM 601 C CA . ASN A 1 73 ? -2.731 -7.472 7.335 1.00 97.06 73 ASN A CA 1
ATOM 602 C C . ASN A 1 73 ? -3.430 -8.579 6.512 1.00 97.06 73 ASN A C 1
ATOM 604 O O . ASN A 1 73 ? -2.849 -9.635 6.269 1.00 97.06 73 ASN A O 1
ATOM 608 N N . ASP A 1 74 ? -4.669 -8.329 6.081 1.00 97.25 74 ASP A N 1
ATOM 609 C CA . ASP A 1 74 ? -5.493 -9.255 5.306 1.00 97.25 74 ASP A CA 1
ATOM 610 C C . ASP A 1 74 ? -5.604 -8.794 3.842 1.00 97.25 74 ASP A C 1
ATOM 612 O O . ASP A 1 74 ? -6.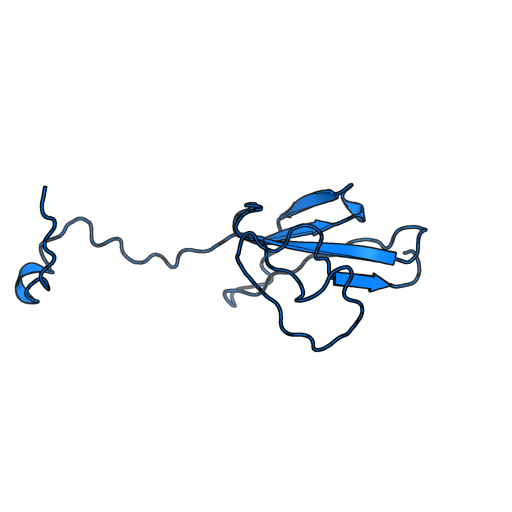099 -7.704 3.541 1.00 97.25 74 ASP A O 1
ATOM 616 N N . GLU A 1 75 ? -5.158 -9.636 2.906 1.00 95.50 75 GLU A N 1
ATOM 617 C CA . GLU A 1 75 ? -5.252 -9.365 1.465 1.00 95.50 75 GLU A CA 1
ATOM 618 C C . GLU A 1 75 ? -6.695 -9.305 0.950 1.00 95.50 75 GLU A C 1
ATOM 620 O O . GLU A 1 75 ? -6.956 -8.652 -0.063 1.00 95.50 75 GLU A O 1
ATOM 625 N N . MET A 1 76 ? -7.647 -9.921 1.657 1.00 97.25 76 MET A N 1
ATOM 626 C CA . MET A 1 76 ? -9.074 -9.811 1.349 1.00 97.25 76 MET A CA 1
ATOM 627 C C . MET A 1 76 ? -9.678 -8.475 1.802 1.00 97.25 76 MET A C 1
ATOM 629 O O . MET A 1 76 ? -10.831 -8.182 1.486 1.00 97.25 76 MET A O 1
ATOM 633 N N . GLN A 1 77 ? -8.911 -7.660 2.530 1.00 97.31 77 GLN A N 1
ATOM 634 C CA . GLN A 1 77 ? -9.300 -6.345 3.032 1.00 97.31 77 GLN A CA 1
ATOM 635 C C . GLN A 1 77 ? -8.332 -5.274 2.525 1.00 97.31 77 GLN A C 1
ATOM 637 O O . GLN A 1 77 ? -7.773 -4.467 3.274 1.00 97.31 77 GLN A O 1
ATOM 642 N N . CYS A 1 78 ? -8.129 -5.278 1.212 1.00 98.12 78 CYS A N 1
ATOM 643 C CA . CYS A 1 78 ? -7.197 -4.399 0.536 1.00 98.12 78 CYS A CA 1
ATOM 644 C C . CYS A 1 78 ? -7.830 -3.032 0.252 1.00 98.12 78 CYS A C 1
ATOM 646 O O . CYS A 1 78 ? -8.918 -2.944 -0.311 1.00 98.12 78 CYS A O 1
ATOM 648 N N . VAL A 1 79 ? -7.105 -1.955 0.551 1.00 98.38 79 VAL A N 1
ATOM 649 C CA . VAL A 1 79 ? -7.410 -0.593 0.096 1.00 98.38 79 VAL A CA 1
ATOM 650 C C . VAL A 1 79 ? -6.492 -0.265 -1.081 1.00 98.38 79 VAL A C 1
ATOM 652 O O . VAL A 1 79 ? -5.267 -0.361 -0.974 1.00 98.38 79 VAL A O 1
ATOM 655 N N . HIS A 1 80 ? -7.077 0.086 -2.224 1.00 98.44 80 HIS A N 1
ATOM 656 C CA . HIS A 1 80 ? -6.371 0.134 -3.510 1.00 98.44 80 HIS A CA 1
ATOM 657 C C . HIS A 1 80 ? -6.947 1.218 -4.451 1.00 98.44 80 HIS A C 1
ATOM 659 O O . HIS A 1 80 ? -8.046 1.727 -4.210 1.00 98.44 80 HIS A O 1
ATOM 665 N N . PRO A 1 81 ? -6.256 1.600 -5.545 1.00 98.25 81 PRO A N 1
ATOM 666 C CA . PRO A 1 81 ? -6.822 2.503 -6.551 1.00 98.25 81 PRO A CA 1
ATOM 667 C C . PRO A 1 81 ? -7.865 1.812 -7.443 1.00 98.25 81 PRO A C 1
ATOM 669 O O . PRO A 1 81 ? -7.894 0.584 -7.535 1.00 98.25 81 PRO A O 1
ATOM 672 N N . PRO A 1 82 ? -8.688 2.569 -8.190 1.00 97.38 82 PRO A N 1
ATOM 673 C CA . PRO A 1 82 ? -9.706 1.985 -9.064 1.00 97.38 82 PRO A CA 1
ATOM 674 C C . PRO A 1 82 ? -9.118 1.238 -10.273 1.00 97.38 82 PRO A C 1
ATOM 676 O O . PRO A 1 82 ? -9.761 0.330 -10.797 1.00 97.38 82 PRO A O 1
ATOM 679 N N . ILE A 1 83 ? -7.906 1.598 -10.703 1.00 96.62 83 ILE A N 1
ATOM 680 C CA . ILE A 1 83 ? -7.233 1.052 -11.889 1.00 96.62 83 ILE A CA 1
ATOM 681 C C . ILE A 1 83 ? -5.850 0.496 -11.539 1.00 96.62 83 ILE A C 1
ATOM 683 O O . ILE A 1 83 ? -5.239 0.890 -10.545 1.00 96.62 83 ILE A O 1
ATOM 687 N N . ARG A 1 84 ? -5.346 -0.410 -12.381 1.00 97.44 84 ARG A N 1
ATOM 688 C CA . ARG A 1 84 ? -3.994 -0.971 -12.252 1.00 97.44 84 ARG A CA 1
ATOM 689 C C . ARG A 1 84 ? -2.941 0.118 -12.448 1.00 97.44 84 ARG A C 1
ATOM 691 O O . ARG A 1 84 ? -3.087 0.952 -13.337 1.00 97.44 84 ARG A O 1
ATOM 698 N N . TYR A 1 85 ? -1.885 0.078 -11.636 1.00 96.50 85 TYR A N 1
ATOM 699 C CA . TYR A 1 85 ? -0.749 1.008 -11.695 1.00 96.50 85 TYR A CA 1
ATOM 700 C C . TYR A 1 85 ? -1.164 2.487 -11.822 1.00 96.50 85 TYR A C 1
ATOM 702 O O . TYR A 1 85 ? -0.720 3.207 -12.720 1.00 96.50 85 TYR A O 1
ATOM 710 N N . CYS A 1 86 ? -2.032 2.939 -10.916 1.00 97.19 86 CYS A N 1
ATOM 711 C CA . CYS A 1 86 ? -2.606 4.277 -10.943 1.00 97.19 86 CYS A CA 1
ATOM 712 C C . CYS A 1 86 ? -1.559 5.352 -10.622 1.00 97.19 86 CYS A C 1
ATOM 714 O O . CYS A 1 86 ? -1.079 5.444 -9.493 1.00 97.19 86 CYS A O 1
ATOM 716 N N . GLN A 1 87 ? -1.251 6.188 -11.613 1.00 96.12 87 GLN A N 1
ATOM 717 C CA . GLN A 1 87 ? -0.363 7.355 -11.483 1.00 96.12 87 GLN A CA 1
ATOM 718 C C . GLN A 1 87 ? -1.129 8.662 -11.238 1.00 96.12 87 GLN A C 1
ATOM 720 O O . GLN A 1 87 ? -0.539 9.668 -10.856 1.00 96.12 87 GLN A O 1
ATOM 725 N N . GLN A 1 88 ? -2.440 8.663 -11.485 1.00 94.56 88 GLN A N 1
ATOM 726 C CA . GLN A 1 88 ? -3.272 9.853 -11.373 1.00 94.56 88 GLN A CA 1
ATOM 727 C C . GLN A 1 88 ? -3.563 10.180 -9.902 1.00 94.56 88 GLN A C 1
ATOM 729 O O . GLN A 1 88 ? -3.994 9.316 -9.135 1.00 94.56 88 GLN A O 1
ATOM 734 N N . SER A 1 89 ? -3.368 11.443 -9.525 1.00 91.75 89 SER A N 1
ATOM 735 C CA . SER A 1 89 ? -3.776 11.983 -8.228 1.00 91.75 89 SER A CA 1
ATOM 736 C C . SER A 1 89 ? -5.269 12.338 -8.207 1.00 91.75 89 SER A C 1
ATOM 738 O O . SER A 1 89 ? -5.893 12.556 -9.244 1.00 91.75 89 SER A O 1
ATOM 740 N N . GLY A 1 90 ? -5.865 12.378 -7.012 1.00 92.75 90 GLY A N 1
ATOM 741 C CA . GLY A 1 90 ? -7.279 12.737 -6.836 1.00 92.75 90 GLY A CA 1
ATOM 742 C C . GLY A 1 90 ? -8.278 11.642 -7.227 1.00 92.75 90 GLY A C 1
ATOM 743 O O . GLY A 1 90 ? -9.483 11.878 -7.195 1.00 92.75 90 GLY A O 1
ATOM 744 N N . VAL A 1 91 ? -7.808 10.440 -7.575 1.00 94.69 91 VAL A N 1
ATOM 745 C CA . VAL A 1 91 ? -8.695 9.285 -7.755 1.00 94.69 91 VAL A CA 1
ATOM 746 C C . VAL A 1 91 ? -9.219 8.803 -6.395 1.00 94.69 91 VAL A C 1
ATOM 748 O O . VAL A 1 91 ? -8.465 8.799 -5.419 1.00 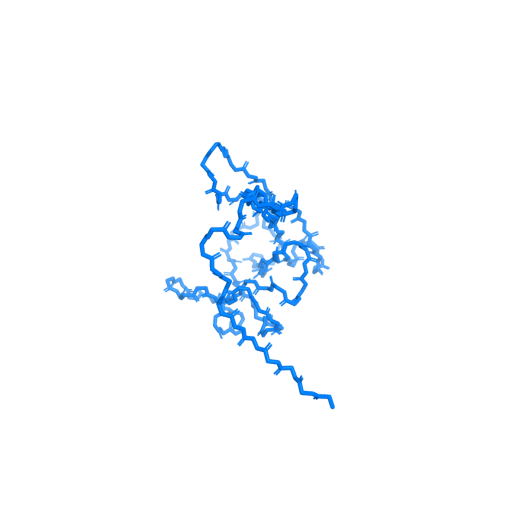94.69 91 VAL A O 1
ATOM 751 N N . PRO A 1 92 ? -10.485 8.365 -6.300 1.00 96.25 92 PRO A N 1
ATOM 752 C CA . PRO A 1 92 ? -11.013 7.826 -5.054 1.00 96.25 92 PRO A CA 1
ATOM 753 C C . PRO A 1 92 ? -10.331 6.499 -4.712 1.00 96.25 92 PRO A C 1
ATOM 755 O O . PRO A 1 92 ? -10.197 5.629 -5.577 1.00 96.25 92 PRO A O 1
ATOM 758 N N . ALA A 1 93 ? -9.959 6.314 -3.446 1.00 97.12 93 ALA A N 1
ATOM 759 C CA . ALA A 1 93 ? -9.576 5.000 -2.941 1.00 97.12 93 ALA A CA 1
ATOM 760 C C . ALA A 1 93 ? -10.777 4.032 -2.995 1.00 97.12 93 ALA A C 1
ATOM 762 O O . ALA A 1 93 ? -11.936 4.450 -2.906 1.00 97.12 93 ALA A O 1
ATOM 763 N N . LYS A 1 94 ? -10.496 2.742 -3.178 1.00 98.06 94 LYS A N 1
ATOM 764 C CA . LYS A 1 94 ? -11.460 1.632 -3.168 1.00 98.06 94 LYS A CA 1
ATOM 765 C C . LYS A 1 94 ? -11.108 0.642 -2.055 1.00 98.06 94 LYS A C 1
ATOM 767 O O . LYS A 1 94 ? -10.009 0.716 -1.505 1.00 98.06 94 LYS A O 1
ATOM 772 N N . GLY A 1 95 ? -12.033 -0.263 -1.745 1.00 97.12 95 GLY A N 1
ATOM 773 C CA . GLY A 1 95 ? -11.929 -1.182 -0.616 1.00 97.12 95 GLY A CA 1
ATOM 774 C C . GLY A 1 95 ? -12.331 -0.566 0.733 1.00 97.12 95 GLY A C 1
ATOM 775 O O . GLY A 1 95 ? -12.882 0.540 0.763 1.00 97.12 95 GLY A O 1
ATOM 776 N N . PRO A 1 96 ? -12.071 -1.264 1.855 1.00 97.00 96 PRO A N 1
ATOM 777 C CA . PRO A 1 96 ? -11.372 -2.551 1.940 1.00 97.00 96 PRO A CA 1
ATOM 778 C C . PRO A 1 96 ? -12.187 -3.704 1.330 1.00 97.00 96 PRO A C 1
ATOM 780 O O . PRO A 1 96 ? -13.299 -3.977 1.778 1.00 97.00 96 PRO A O 1
ATOM 783 N N . ASP A 1 97 ? -11.639 -4.366 0.310 1.00 98.12 97 ASP A N 1
ATOM 784 C CA . ASP A 1 97 ? -12.242 -5.528 -0.358 1.00 98.12 97 ASP A CA 1
ATOM 785 C C . ASP A 1 97 ? -11.163 -6.435 -0.994 1.00 98.12 97 ASP A C 1
ATOM 787 O O . ASP A 1 97 ? -9.963 -6.157 -0.907 1.00 98.12 97 ASP A O 1
ATOM 791 N N . ASN A 1 98 ? -11.577 -7.541 -1.619 1.00 97.25 98 ASN A N 1
ATOM 792 C CA . ASN A 1 98 ? -10.692 -8.516 -2.266 1.00 97.25 98 ASN A CA 1
ATOM 793 C C . ASN A 1 98 ? -10.485 -8.257 -3.773 1.00 97.25 98 ASN A C 1
ATOM 795 O O . ASN A 1 98 ? -9.972 -9.118 -4.485 1.00 97.25 98 ASN A O 1
ATOM 799 N N . LEU A 1 99 ? -10.884 -7.090 -4.286 1.00 97.38 99 LEU A N 1
ATOM 800 C CA . LEU A 1 99 ? -10.778 -6.714 -5.700 1.00 97.38 99 LEU A CA 1
ATOM 801 C C . LEU A 1 99 ? -9.497 -5.920 -5.998 1.00 97.38 99 LEU A C 1
ATOM 803 O O . LEU A 1 99 ? -9.339 -5.399 -7.110 1.00 97.38 99 LEU A O 1
ATOM 807 N N . GLY A 1 100 ? -8.599 -5.811 -5.015 1.00 94.75 100 GLY A N 1
ATOM 808 C CA . GLY A 1 100 ? -7.325 -5.095 -5.090 1.00 94.75 100 GLY A CA 1
ATOM 809 C C . GLY A 1 100 ? -6.179 -5.866 -5.747 1.00 94.75 100 GLY A C 1
ATOM 810 O O . GLY A 1 100 ? -5.049 -5.371 -5.764 1.00 94.75 100 GLY A O 1
ATOM 811 N N . GLU A 1 101 ? -6.429 -7.068 -6.269 1.00 94.19 101 GLU A N 1
ATOM 812 C CA . GLU A 1 101 ? -5.422 -7.851 -6.985 1.00 94.19 101 GLU A CA 1
ATOM 813 C C . GLU A 1 101 ? -4.850 -7.052 -8.169 1.00 94.19 101 GLU A C 1
ATOM 815 O O . GLU A 1 101 ? -5.578 -6.493 -8.995 1.00 94.19 101 GLU A O 1
ATOM 820 N N . GLU A 1 102 ? -3.518 -6.943 -8.204 1.00 94.56 102 GLU A N 1
ATOM 821 C CA . GLU A 1 102 ? -2.744 -6.202 -9.211 1.00 94.56 102 GLU A CA 1
ATOM 822 C C . GLU A 1 102 ? -3.085 -4.698 -9.346 1.00 94.56 102 GLU A C 1
ATOM 824 O O . GLU A 1 102 ? -2.658 -4.031 -10.296 1.00 94.56 102 GLU A O 1
ATOM 829 N N . LYS A 1 103 ? -3.818 -4.119 -8.383 1.00 97.75 103 LYS A N 1
ATOM 830 C CA . LYS A 1 103 ? -4.132 -2.685 -8.331 1.00 97.75 103 LYS A CA 1
ATOM 831 C C . LYS A 1 103 ? -3.246 -1.984 -7.311 1.00 97.75 103 LYS A C 1
ATOM 833 O O . LYS A 1 103 ? -3.386 -2.167 -6.107 1.00 97.75 103 LYS A O 1
ATOM 838 N N . TYR A 1 104 ? -2.368 -1.127 -7.819 1.00 98.19 104 TYR A N 1
ATOM 839 C CA . TYR A 1 104 ? -1.392 -0.395 -7.022 1.00 98.19 104 TYR A CA 1
ATOM 840 C C . TYR A 1 104 ? -1.390 1.081 -7.381 1.00 98.19 104 TYR A C 1
ATOM 842 O O . TYR A 1 104 ? -1.515 1.432 -8.560 1.00 98.19 104 TYR A O 1
ATOM 850 N N . TRP A 1 105 ? -1.211 1.943 -6.384 1.00 98.12 105 TRP A N 1
ATOM 851 C CA . TRP A 1 105 ? -0.763 3.306 -6.636 1.00 98.12 105 TRP A CA 1
ATOM 852 C C . TRP A 1 105 ? 0.694 3.272 -7.069 1.00 98.12 105 TRP A C 1
ATOM 854 O O . TRP A 1 105 ? 1.471 2.439 -6.606 1.00 98.12 105 TRP A O 1
ATOM 864 N N . VAL A 1 106 ? 1.053 4.183 -7.963 1.00 97.56 106 VAL A N 1
ATOM 865 C CA . VAL A 1 106 ? 2.425 4.382 -8.415 1.00 97.56 106 VAL A CA 1
ATOM 866 C C . VAL A 1 106 ? 2.950 5.657 -7.781 1.00 97.56 106 VAL A C 1
ATOM 868 O O . VAL A 1 106 ? 2.335 6.715 -7.904 1.00 97.56 106 VAL A O 1
ATOM 871 N N . VAL A 1 107 ? 4.113 5.562 -7.153 1.00 95.56 107 VAL A N 1
ATOM 872 C CA . VAL A 1 107 ? 4.870 6.712 -6.669 1.00 95.56 107 VAL A CA 1
ATOM 873 C C . VAL A 1 107 ? 6.175 6.789 -7.447 1.00 95.56 107 VAL A C 1
ATOM 875 O O . VAL A 1 107 ? 6.893 5.800 -7.573 1.00 95.56 107 VAL A O 1
ATOM 878 N N . SER A 1 108 ? 6.463 7.964 -7.995 1.00 95.38 108 SER A N 1
ATOM 879 C CA . SER A 1 108 ? 7.680 8.233 -8.759 1.00 95.38 108 SER A CA 1
ATOM 880 C C . SER A 1 108 ? 8.438 9.376 -8.101 1.00 95.38 108 SER A C 1
ATOM 882 O O . SER A 1 108 ? 7.834 10.344 -7.638 1.00 95.38 108 SER A O 1
ATOM 884 N N . GLY A 1 109 ? 9.760 9.284 -8.068 1.00 93.25 109 GLY A N 1
ATOM 885 C CA . GLY A 1 109 ? 10.607 10.274 -7.412 1.00 93.25 109 GLY A CA 1
ATOM 886 C C . GLY A 1 109 ? 12.081 9.997 -7.655 1.00 93.25 109 GLY A C 1
ATOM 887 O O . GLY A 1 109 ? 12.435 9.018 -8.303 1.00 93.25 109 GLY A O 1
ATOM 888 N N . ARG A 1 110 ? 12.954 10.865 -7.145 1.00 92.62 110 ARG A N 1
ATOM 889 C CA . ARG A 1 110 ? 14.395 10.592 -7.162 1.00 92.62 110 ARG A CA 1
ATOM 890 C C . ARG A 1 110 ? 14.714 9.542 -6.104 1.00 92.62 110 ARG A C 1
ATOM 892 O O . ARG A 1 110 ? 14.197 9.642 -4.995 1.00 92.62 110 ARG A O 1
ATOM 899 N N . ALA A 1 111 ? 15.569 8.584 -6.449 1.00 89.69 111 ALA A N 1
ATOM 900 C CA . ALA A 1 111 ? 16.152 7.647 -5.499 1.00 89.69 111 ALA A CA 1
ATOM 901 C C . ALA A 1 111 ? 16.752 8.400 -4.295 1.00 89.69 111 ALA A C 1
ATOM 903 O O . ALA A 1 111 ? 17.433 9.416 -4.480 1.00 89.69 111 ALA A O 1
ATOM 904 N N . GLY A 1 112 ? 16.476 7.911 -3.083 1.00 79.88 112 GLY A N 1
ATOM 905 C CA . GLY A 1 112 ? 16.821 8.583 -1.824 1.00 79.88 112 GLY A CA 1
ATOM 906 C C . GLY A 1 112 ? 16.009 8.086 -0.640 1.00 79.88 112 GLY A C 1
ATOM 907 O O . GLY A 1 112 ? 14.791 7.853 -0.818 1.00 79.88 112 GLY A O 1
#

Sequence (112 aa):
KKVSWRPLPADEVDDFPDRIQASEFAHSYHVYGSWLGYRSEPMQLLSSEKGIYKTSFRMGTANKEVFRFLRDNDEMQCVHPPIRYCQQSGVPAKGPDNLGEEKYWVVSGRAG